Protein AF-A0A0W0FEE1-F1 (afdb_monomer_lite)

Sequence (148 aa):
MVYVQGNPARLVIHHPECVQALGFLAVGYLPPPPSGAKFDLNVCKQRTKKVLGHEAFGYHEFFSASDADEVTVVNLKTMLNVKFPADYEIWRTDVIPIGSYRASLTSGPACPPAEWKSPQERAQITAALTKGRPRSTKLLFKVQTSRI

Foldseek 3Di:
DDDPPDDVVVCCVPPVVVDPDDDDDPDDDDPDDPVPDAQDQVVQQVVCCVVVVGGFDLQLVLLQDPCSLVLCLVLVVQVQCQVQPLDVVVCRQQPTRHPSVSCSSPVPHPGDHHPVDDPVVVVVVNVVCVVDRPVVSNVVSNRRHDDD

Organism: Moniliophthora roreri (NCBI:txid221103)

pLDDT: mean 79.45, std 14.09, range [29.23, 92.31]

Structure (mmCIF, N/CA/C/O backbone):
data_AF-A0A0W0FEE1-F1
#
_entry.id   AF-A0A0W0FEE1-F1
#
loop_
_atom_site.group_PDB
_atom_site.id
_atom_site.type_symbol
_atom_site.label_atom_id
_atom_site.label_alt_id
_atom_site.label_comp_id
_atom_site.label_asym_id
_atom_site.label_entity_id
_atom_site.label_seq_id
_atom_site.pdbx_PDB_ins_code
_atom_site.Cartn_x
_atom_site.Cartn_y
_atom_site.Cartn_z
_atom_site.occupancy
_atom_site.B_iso_or_equiv
_atom_site.auth_seq_id
_atom_site.auth_comp_id
_atom_site.auth_asym_id
_atom_site.auth_atom_id
_atom_site.pdbx_PDB_model_num
ATOM 1 N N . MET A 1 1 ? -0.006 18.877 -32.440 1.00 33.53 1 MET A N 1
ATOM 2 C CA . MET A 1 1 ? -0.032 18.131 -31.164 1.00 33.53 1 MET A CA 1
ATOM 3 C C . MET A 1 1 ? 0.991 17.010 -31.297 1.00 33.53 1 MET A C 1
ATOM 5 O O . MET A 1 1 ? 0.726 16.045 -31.997 1.00 33.53 1 MET A O 1
ATOM 9 N N . VAL A 1 2 ? 2.214 17.212 -30.797 1.00 29.23 2 VAL A N 1
ATOM 10 C CA . VAL A 1 2 ? 3.313 16.248 -30.974 1.00 29.23 2 VAL A CA 1
ATOM 11 C C . VAL A 1 2 ? 3.209 15.213 -29.862 1.00 29.23 2 VAL A C 1
ATOM 13 O O . VAL A 1 2 ? 3.370 15.538 -28.689 1.00 29.23 2 VAL A O 1
ATOM 16 N N . TYR A 1 3 ? 2.881 13.981 -30.234 1.00 36.12 3 TYR A N 1
ATOM 17 C CA . TYR A 1 3 ? 2.914 12.838 -29.332 1.00 36.12 3 TYR A CA 1
ATOM 18 C C . TYR A 1 3 ? 4.385 12.460 -29.136 1.00 36.12 3 TYR A C 1
ATOM 20 O O . TYR A 1 3 ? 5.014 11.924 -30.047 1.00 36.12 3 TYR A O 1
ATOM 28 N N . VAL A 1 4 ? 4.969 12.774 -27.979 1.00 40.78 4 VAL A N 1
ATOM 29 C CA . VAL A 1 4 ? 6.315 12.290 -27.653 1.00 40.78 4 VAL A CA 1
ATOM 30 C C . VAL A 1 4 ? 6.180 10.863 -27.140 1.00 40.78 4 VAL A C 1
ATOM 32 O O . VAL A 1 4 ? 5.949 10.611 -25.961 1.00 40.78 4 VAL A O 1
ATOM 35 N N . GLN A 1 5 ? 6.305 9.914 -28.061 1.00 42.72 5 GLN A N 1
ATOM 36 C CA . GLN A 1 5 ? 6.514 8.509 -27.751 1.00 42.72 5 GLN A CA 1
ATOM 37 C C . GLN A 1 5 ? 8.003 8.325 -27.425 1.00 42.72 5 GLN A C 1
ATOM 39 O O . GLN A 1 5 ? 8.816 8.013 -28.289 1.00 42.72 5 GLN A O 1
ATOM 44 N N . GLY A 1 6 ? 8.385 8.605 -26.178 1.00 51.12 6 GLY A N 1
ATOM 45 C CA . GLY A 1 6 ? 9.773 8.537 -25.727 1.00 51.12 6 GLY A CA 1
ATOM 46 C C . GLY A 1 6 ? 9.868 8.185 -24.248 1.00 51.12 6 GLY A C 1
ATOM 47 O O . GLY A 1 6 ? 9.059 8.634 -23.442 1.00 51.12 6 GLY A O 1
ATOM 48 N N . ASN A 1 7 ? 10.856 7.362 -23.890 1.00 57.81 7 ASN A N 1
ATOM 49 C CA . ASN A 1 7 ? 11.155 7.048 -22.495 1.00 57.81 7 ASN A CA 1
ATOM 50 C C . ASN A 1 7 ? 11.538 8.357 -21.768 1.00 57.81 7 ASN A C 1
ATOM 52 O O . ASN A 1 7 ? 12.527 8.971 -22.174 1.00 57.81 7 ASN A O 1
ATOM 56 N N . PRO A 1 8 ? 10.825 8.785 -20.708 1.00 64.56 8 PRO A N 1
ATOM 57 C CA . PRO A 1 8 ? 11.141 10.016 -19.976 1.00 64.56 8 PRO A CA 1
ATOM 58 C C . PRO A 1 8 ? 12.569 10.028 -19.406 1.00 64.56 8 PRO A C 1
ATOM 60 O O . PRO A 1 8 ? 13.155 11.096 -19.251 1.00 64.56 8 PRO A O 1
ATOM 63 N N . ALA A 1 9 ? 13.188 8.859 -19.198 1.00 70.06 9 ALA A N 1
ATOM 64 C CA . ALA A 1 9 ? 14.603 8.766 -18.844 1.00 70.06 9 ALA A CA 1
ATOM 65 C C . ALA A 1 9 ? 15.534 9.328 -19.934 1.00 70.06 9 ALA A C 1
ATOM 67 O O . ALA A 1 9 ? 16.592 9.852 -19.621 1.00 70.06 9 ALA A O 1
ATOM 68 N N . ARG A 1 10 ? 15.159 9.270 -21.218 1.00 78.69 10 ARG A N 1
ATOM 69 C CA . ARG A 1 10 ? 15.938 9.903 -22.298 1.00 78.69 10 ARG A CA 1
ATOM 70 C C . ARG A 1 10 ? 15.724 11.413 -22.355 1.00 78.69 10 ARG A C 1
ATOM 72 O O . ARG A 1 10 ? 16.648 12.126 -22.727 1.00 78.69 10 ARG A O 1
ATOM 79 N N . LEU A 1 11 ? 14.547 11.898 -21.952 1.00 81.88 11 LEU A N 1
ATOM 80 C CA . LEU A 1 11 ? 14.261 13.333 -21.882 1.00 81.88 11 LEU A CA 1
ATOM 81 C C . LEU A 1 11 ? 15.181 14.021 -20.866 1.00 81.88 11 LEU A C 1
ATOM 83 O O . LEU A 1 11 ? 15.781 15.034 -21.195 1.00 81.88 11 LEU A O 1
ATOM 87 N N . VAL A 1 12 ? 15.366 13.428 -19.679 1.00 84.31 12 VAL A N 1
ATOM 88 C CA . VAL A 1 12 ? 16.261 13.999 -18.655 1.00 84.31 12 VAL A CA 1
ATOM 89 C C . VAL A 1 12 ? 17.736 13.958 -19.069 1.00 84.31 12 VAL A C 1
ATOM 91 O O . VAL A 1 12 ? 18.504 14.824 -18.670 1.00 84.31 12 VAL A O 1
ATOM 94 N N . ILE A 1 13 ? 18.135 12.961 -19.869 1.00 85.31 13 ILE A N 1
ATOM 95 C CA . ILE A 1 13 ? 19.518 12.818 -20.346 1.00 85.31 13 ILE A CA 1
ATOM 96 C C . ILE A 1 13 ? 19.833 13.850 -21.434 1.00 85.31 13 ILE A C 1
ATOM 98 O O . ILE A 1 13 ? 20.921 14.416 -21.436 1.00 85.31 13 ILE A O 1
ATOM 102 N N . HIS A 1 14 ? 18.912 14.073 -22.375 1.00 91.00 14 HIS A N 1
ATOM 103 C CA . HIS A 1 14 ? 19.168 14.922 -23.544 1.00 91.00 14 HIS A CA 1
ATOM 104 C C . HIS A 1 14 ? 18.733 16.381 -23.364 1.00 91.00 14 HIS A C 1
ATOM 106 O O . HIS A 1 14 ? 19.290 17.245 -24.032 1.00 91.00 14 HIS A O 1
ATOM 112 N N . HIS A 1 15 ? 17.770 16.646 -22.477 1.00 88.94 15 HIS A N 1
ATOM 113 C CA . HIS A 1 15 ? 17.193 17.973 -22.238 1.00 88.94 15 HIS A CA 1
ATOM 114 C C . HIS A 1 15 ? 16.955 18.223 -20.737 1.00 88.94 15 HIS A C 1
ATOM 116 O O . HIS A 1 15 ? 15.806 18.410 -20.314 1.00 88.94 15 HIS A O 1
ATOM 122 N N . PRO A 1 16 ? 18.003 18.178 -19.890 1.00 85.75 16 PRO A N 1
ATOM 123 C CA . PRO A 1 16 ? 17.860 18.368 -18.446 1.00 85.75 16 PRO A CA 1
ATOM 124 C C . PRO A 1 16 ? 17.256 19.733 -18.080 1.00 85.75 16 PRO A C 1
ATOM 126 O O . PRO A 1 16 ? 16.529 19.833 -17.096 1.00 85.75 16 PRO A O 1
ATOM 129 N N . GLU A 1 17 ? 17.482 20.766 -18.895 1.00 90.81 17 GLU A N 1
ATOM 130 C CA . GLU A 1 17 ? 16.914 22.108 -18.729 1.00 90.81 17 GLU A CA 1
ATOM 131 C C . GLU A 1 17 ? 15.380 22.140 -18.806 1.00 90.81 17 GLU A C 1
ATOM 133 O O . GLU A 1 17 ? 14.751 23.060 -18.288 1.00 90.81 17 GLU A O 1
ATOM 138 N N . CYS A 1 18 ? 14.766 21.125 -19.422 1.00 88.00 18 CYS A N 1
ATOM 139 C CA . CYS A 1 18 ? 13.317 21.012 -19.561 1.00 88.00 18 CYS A CA 1
ATOM 140 C C . CYS A 1 18 ? 12.654 20.215 -18.421 1.00 88.00 18 CYS A C 1
ATOM 142 O O . CYS A 1 18 ? 11.433 20.042 -18.432 1.00 88.00 18 CYS A O 1
ATOM 144 N N . VAL A 1 19 ? 13.422 19.693 -17.455 1.00 86.19 19 VAL A N 1
ATOM 145 C CA . VAL A 1 19 ? 12.912 18.791 -16.411 1.00 86.19 19 VAL A CA 1
ATOM 146 C C . VAL A 1 19 ? 13.039 19.429 -15.028 1.00 86.19 19 VAL A C 1
ATOM 148 O O . VAL A 1 19 ? 14.125 19.544 -14.476 1.00 86.19 19 VAL A O 1
ATOM 151 N N . GLN A 1 20 ? 11.902 19.786 -14.424 1.00 89.81 20 GLN A N 1
ATOM 152 C CA . GLN A 1 20 ? 11.866 20.341 -13.064 1.00 89.81 20 GLN A CA 1
ATOM 153 C C . GLN A 1 20 ? 12.045 19.270 -11.972 1.00 89.81 20 GLN A C 1
ATOM 155 O O . GLN A 1 20 ? 12.604 19.550 -10.915 1.00 89.81 20 GLN A O 1
ATOM 160 N N . ALA A 1 21 ? 11.543 18.054 -12.201 1.00 84.44 21 ALA A N 1
ATOM 161 C CA . ALA A 1 21 ? 11.650 16.932 -11.272 1.00 84.44 21 ALA A CA 1
ATOM 162 C C . ALA A 1 21 ? 11.486 15.595 -12.009 1.00 84.44 21 ALA A C 1
ATOM 164 O O . ALA A 1 21 ? 10.812 15.522 -13.038 1.00 84.44 21 ALA A O 1
ATOM 165 N N . LEU A 1 22 ? 12.060 14.527 -11.449 1.00 82.69 22 LEU A N 1
ATOM 166 C CA . LEU A 1 22 ? 11.942 13.161 -11.956 1.00 82.69 22 LEU A CA 1
ATOM 167 C C . LEU A 1 22 ? 11.574 12.209 -10.814 1.00 82.69 22 LEU A C 1
ATOM 169 O O . LEU A 1 22 ? 12.171 12.256 -9.742 1.00 82.69 22 LEU A O 1
ATOM 173 N N . GLY A 1 23 ? 10.604 11.329 -11.058 1.00 82.38 23 GLY A N 1
ATOM 174 C CA . GLY A 1 23 ? 10.195 10.280 -10.128 1.00 82.38 23 GLY A CA 1
ATOM 175 C C . GLY A 1 23 ? 10.191 8.918 -10.812 1.00 82.38 23 GLY A C 1
ATOM 176 O O . GLY A 1 23 ? 9.819 8.807 -11.980 1.00 82.38 23 GLY A O 1
ATOM 177 N N . PHE A 1 24 ? 10.586 7.881 -10.076 1.00 79.69 24 PHE A N 1
ATOM 178 C CA . PHE A 1 24 ? 10.573 6.499 -10.548 1.00 79.69 24 PHE A CA 1
ATOM 179 C C . PHE A 1 24 ? 9.487 5.699 -9.836 1.00 79.69 24 PHE A C 1
ATOM 181 O O . PHE A 1 24 ? 9.212 5.902 -8.653 1.00 79.69 24 PHE A O 1
ATOM 188 N N . LEU A 1 25 ? 8.881 4.761 -10.560 1.00 78.88 25 LEU A N 1
ATOM 189 C CA . LEU A 1 25 ? 7.966 3.792 -9.977 1.00 78.88 25 LEU A CA 1
ATOM 190 C C . LEU A 1 25 ? 8.761 2.572 -9.514 1.00 78.88 25 LEU A C 1
ATOM 192 O O . LEU A 1 25 ? 9.490 1.971 -10.297 1.00 78.88 25 LEU A O 1
ATOM 196 N N . ALA A 1 26 ? 8.570 2.172 -8.260 1.00 78.62 26 ALA A N 1
ATOM 197 C CA . ALA A 1 26 ? 9.168 0.961 -7.693 1.00 78.62 26 ALA A CA 1
ATOM 198 C C . ALA A 1 26 ? 8.386 -0.325 -8.046 1.00 78.62 26 ALA A C 1
ATOM 200 O O . ALA A 1 26 ? 8.504 -1.338 -7.362 1.00 78.62 26 ALA A O 1
ATOM 201 N N . VAL A 1 27 ? 7.546 -0.288 -9.086 1.00 78.19 27 VAL A N 1
ATOM 202 C CA . VAL A 1 27 ? 6.751 -1.432 -9.553 1.00 78.19 27 VAL A CA 1
ATOM 203 C C . VAL A 1 27 ? 7.128 -1.782 -10.987 1.00 78.19 27 VAL A C 1
ATOM 205 O O . VAL A 1 27 ? 7.339 -0.899 -11.817 1.00 78.19 27 VAL A O 1
ATOM 208 N N . GLY A 1 28 ? 7.208 -3.081 -11.277 1.00 76.38 28 GLY A N 1
ATOM 209 C CA . GLY A 1 28 ? 7.465 -3.569 -12.629 1.00 76.38 28 GLY A CA 1
ATOM 210 C C . GLY A 1 28 ? 6.304 -3.260 -13.574 1.00 76.38 28 GLY A C 1
ATOM 211 O O . GLY A 1 28 ? 5.138 -3.281 -13.176 1.00 76.38 28 GLY A O 1
ATOM 212 N N . TYR A 1 29 ? 6.621 -2.999 -14.842 1.00 79.25 29 TYR A N 1
ATOM 213 C CA . TYR A 1 29 ? 5.609 -2.884 -15.885 1.00 79.25 29 TYR A CA 1
ATOM 214 C C . TYR A 1 29 ? 5.003 -4.261 -16.184 1.00 79.25 29 TYR A C 1
ATOM 216 O O . TYR A 1 29 ? 5.728 -5.205 -16.498 1.00 79.25 29 TYR A O 1
ATOM 224 N N . LEU A 1 30 ? 3.673 -4.359 -16.126 1.00 73.81 30 LEU A N 1
ATOM 225 C CA . LEU A 1 30 ? 2.929 -5.454 -16.74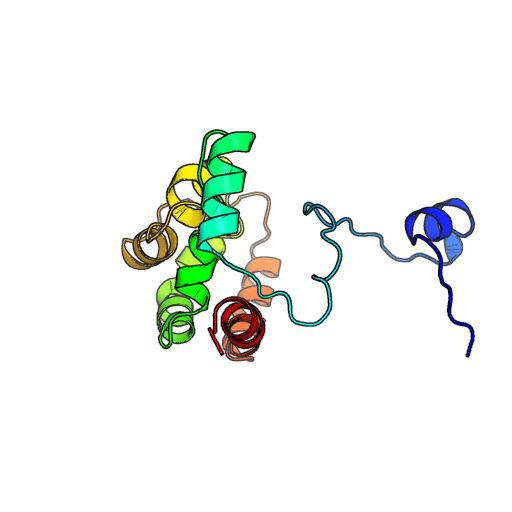1 1.00 73.81 30 LEU A CA 1
ATOM 226 C C . LEU A 1 30 ? 2.146 -4.895 -17.934 1.00 73.81 30 LEU A C 1
ATOM 228 O O . LEU A 1 30 ? 1.403 -3.925 -17.752 1.00 73.81 30 LEU A O 1
ATOM 232 N N . PRO A 1 31 ? 2.277 -5.485 -19.136 1.00 77.06 31 PRO A N 1
ATOM 233 C CA . PRO A 1 31 ? 1.458 -5.082 -20.267 1.00 77.06 31 PRO A CA 1
ATOM 234 C C . PRO A 1 31 ? -0.027 -5.321 -19.963 1.00 77.06 31 PRO A C 1
ATOM 236 O O . PRO A 1 31 ? -0.356 -6.244 -19.206 1.00 77.06 31 PRO A O 1
ATOM 239 N N . PRO A 1 32 ? -0.934 -4.510 -20.542 1.00 73.62 32 PRO A N 1
ATOM 240 C CA . PRO A 1 32 ? -2.358 -4.763 -20.412 1.00 73.62 32 PRO A CA 1
ATOM 241 C C . PRO A 1 32 ? -2.673 -6.179 -20.914 1.00 73.62 32 PRO A C 1
ATOM 243 O O . PRO A 1 32 ? -2.065 -6.634 -21.891 1.00 73.62 32 PRO A O 1
ATOM 246 N N . PRO A 1 33 ? -3.590 -6.898 -20.248 1.00 72.25 33 PRO A N 1
ATOM 247 C CA . PRO A 1 33 ? -3.959 -8.233 -20.682 1.00 72.25 33 PRO A CA 1
ATOM 248 C C . PRO A 1 33 ? -4.541 -8.180 -22.108 1.00 72.25 33 PRO A C 1
ATOM 250 O O . PRO A 1 33 ? -5.136 -7.165 -22.486 1.00 72.25 33 PRO A O 1
ATOM 253 N N . PRO A 1 34 ? -4.386 -9.252 -22.911 1.00 80.94 34 PRO A N 1
ATOM 254 C CA . PRO A 1 34 ? -5.048 -9.361 -24.208 1.00 80.94 34 PRO A CA 1
ATOM 255 C C . PRO A 1 34 ? -6.546 -9.066 -24.095 1.00 80.94 34 PRO A C 1
ATOM 257 O O . PRO A 1 34 ? -7.151 -9.315 -23.051 1.00 80.94 34 PRO A O 1
ATOM 260 N N . SER A 1 35 ? -7.162 -8.567 -25.170 1.00 81.38 35 SER A N 1
ATOM 261 C CA . SER A 1 35 ? -8.603 -8.289 -25.170 1.00 81.38 35 SER A CA 1
ATOM 262 C C . SER A 1 35 ? -9.397 -9.520 -24.709 1.00 81.38 35 SER A C 1
ATOM 264 O O . SER A 1 35 ? -9.181 -10.625 -25.205 1.00 81.38 35 SER A O 1
ATOM 266 N N . GLY A 1 36 ? -10.276 -9.336 -23.721 1.00 76.19 36 GLY A N 1
ATOM 267 C CA . GLY A 1 36 ? -11.074 -10.409 -23.113 1.00 76.19 36 GLY A CA 1
ATOM 268 C C . GLY A 1 36 ? -10.389 -11.202 -21.990 1.00 76.19 36 GLY A C 1
ATOM 269 O O . GLY A 1 36 ? -11.074 -11.940 -21.281 1.00 76.19 36 GLY A O 1
ATOM 270 N N . ALA A 1 37 ? -9.081 -11.041 -21.764 1.00 76.81 37 ALA A N 1
ATOM 271 C CA . ALA A 1 37 ? -8.406 -11.656 -20.624 1.00 76.81 37 ALA A CA 1
ATOM 272 C C . ALA A 1 37 ? -8.670 -10.858 -19.335 1.00 76.81 37 ALA A C 1
ATOM 274 O O . ALA A 1 37 ? -8.506 -9.638 -19.281 1.00 76.81 37 ALA A O 1
ATOM 275 N N . LYS A 1 38 ? -9.087 -11.568 -18.283 1.00 74.62 38 LYS A N 1
ATOM 276 C CA . LYS A 1 38 ? -9.425 -10.991 -16.976 1.00 74.62 38 LYS A CA 1
ATOM 277 C C . LYS A 1 38 ? -8.246 -11.107 -16.020 1.00 74.62 38 LYS A C 1
ATOM 279 O O . LYS A 1 38 ? -7.477 -12.067 -16.077 1.00 74.62 38 LYS A O 1
ATOM 284 N N . PHE A 1 39 ? -8.120 -10.132 -15.127 1.00 77.31 39 PHE A N 1
ATOM 285 C CA . PHE A 1 39 ? -7.206 -10.244 -14.001 1.00 77.31 39 PHE A CA 1
ATOM 286 C C . PHE A 1 39 ? -7.774 -11.272 -13.015 1.00 77.31 39 PHE A C 1
ATOM 288 O O . PHE A 1 39 ? -8.867 -11.096 -12.485 1.00 77.31 39 PHE A O 1
ATOM 295 N N . ASP A 1 40 ? -7.048 -12.367 -12.795 1.00 81.94 40 ASP A N 1
ATOM 296 C CA . ASP A 1 40 ? -7.424 -13.387 -11.818 1.00 81.94 40 ASP A CA 1
ATOM 297 C C . ASP A 1 40 ? -6.466 -13.317 -10.628 1.00 81.94 40 ASP A C 1
ATOM 299 O O . ASP A 1 40 ? -5.303 -13.731 -10.703 1.00 81.94 40 ASP A O 1
ATOM 303 N N . LEU A 1 41 ? -6.977 -12.788 -9.516 1.00 81.50 41 LEU A N 1
ATOM 304 C CA . LEU A 1 41 ? -6.213 -12.626 -8.286 1.00 81.50 41 LEU A CA 1
ATOM 305 C C . LEU A 1 41 ? -5.667 -13.968 -7.769 1.00 81.50 41 LEU A C 1
ATOM 307 O O . LEU A 1 41 ? -4.526 -14.021 -7.316 1.00 81.50 41 LEU A O 1
ATOM 311 N N . ASN A 1 42 ? -6.417 -15.068 -7.887 1.00 85.25 42 ASN A N 1
ATOM 312 C CA . ASN A 1 42 ? -5.955 -16.383 -7.434 1.00 85.25 42 ASN A CA 1
ATOM 313 C C . ASN A 1 42 ? -4.794 -16.891 -8.290 1.00 85.25 42 ASN A C 1
ATOM 315 O O . ASN A 1 42 ? -3.809 -17.400 -7.750 1.00 85.25 42 ASN A O 1
ATOM 319 N N . VAL A 1 43 ? -4.868 -16.704 -9.610 1.00 87.19 43 VAL A N 1
ATOM 320 C CA . VAL A 1 43 ? -3.766 -17.051 -10.519 1.00 87.19 43 VAL A CA 1
ATOM 321 C C . VAL A 1 43 ? -2.525 -16.216 -10.200 1.00 87.19 43 VAL A C 1
ATOM 323 O O . VAL A 1 43 ? -1.423 -16.765 -10.123 1.00 87.19 43 VAL A O 1
ATOM 326 N N . CYS A 1 44 ? -2.681 -14.911 -9.964 1.00 85.25 44 CYS A N 1
ATOM 327 C CA . CYS A 1 44 ? -1.578 -14.037 -9.560 1.00 85.25 44 CYS A CA 1
ATOM 328 C C . CYS A 1 44 ? -0.918 -14.518 -8.264 1.00 85.25 44 CYS A C 1
ATOM 330 O O . CYS A 1 44 ? 0.303 -14.668 -8.233 1.00 85.25 44 CYS A O 1
ATOM 332 N N . LYS A 1 45 ? -1.708 -14.846 -7.236 1.00 85.75 45 LYS A N 1
ATOM 333 C CA . LYS A 1 45 ? -1.209 -15.354 -5.949 1.00 85.75 45 LYS A CA 1
ATOM 334 C C . LYS A 1 45 ? -0.434 -16.662 -6.082 1.00 85.75 45 LYS A C 1
ATOM 336 O O . LYS A 1 45 ? 0.638 -16.807 -5.496 1.00 85.75 45 LYS A O 1
ATOM 341 N N . GLN A 1 46 ? -0.955 -17.616 -6.856 1.00 89.69 46 GLN A N 1
ATOM 342 C CA . GLN A 1 46 ? -0.276 -18.894 -7.090 1.00 89.69 46 GLN A CA 1
ATOM 343 C C . GLN A 1 46 ? 1.054 -18.688 -7.821 1.00 89.69 46 GLN A C 1
ATOM 345 O O . GLN A 1 46 ? 2.074 -19.262 -7.436 1.00 89.69 46 GLN A O 1
ATOM 350 N N . ARG A 1 47 ? 1.062 -17.829 -8.850 1.00 88.50 47 ARG A N 1
ATOM 351 C CA . ARG A 1 47 ? 2.279 -17.490 -9.599 1.00 88.50 47 ARG A CA 1
ATO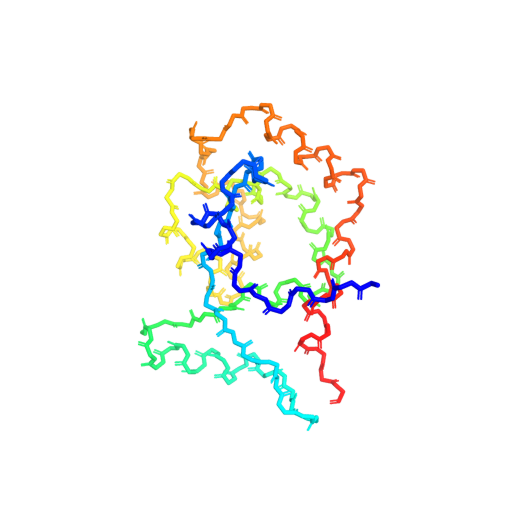M 352 C C . ARG A 1 47 ? 3.319 -16.829 -8.707 1.00 88.50 47 ARG A C 1
ATOM 354 O O . ARG A 1 47 ? 4.473 -17.246 -8.722 1.00 88.50 47 ARG A O 1
ATOM 361 N N . THR A 1 48 ? 2.929 -15.843 -7.905 1.00 88.38 48 THR A N 1
ATOM 362 C CA . THR A 1 48 ? 3.871 -15.149 -7.022 1.00 88.38 48 THR A CA 1
ATOM 363 C C . THR A 1 48 ? 4.379 -16.072 -5.926 1.00 88.38 48 THR A C 1
ATOM 365 O O . THR A 1 48 ? 5.569 -16.056 -5.655 1.00 88.38 48 THR A O 1
ATOM 368 N N . LYS A 1 49 ? 3.543 -16.963 -5.376 1.00 89.31 49 LYS A N 1
ATOM 369 C CA . LYS A 1 49 ? 3.995 -17.969 -4.405 1.00 89.31 49 LYS A CA 1
ATOM 370 C C . LYS A 1 49 ? 5.050 -18.899 -4.996 1.00 89.31 49 LYS A C 1
ATOM 372 O O . LYS A 1 49 ? 6.039 -19.188 -4.333 1.00 89.31 49 LYS A O 1
ATOM 377 N N . LYS A 1 50 ? 4.875 -19.320 -6.252 1.00 91.94 50 LYS A N 1
ATOM 378 C CA . LYS A 1 50 ? 5.848 -20.157 -6.965 1.00 91.94 50 LYS A CA 1
ATOM 379 C C . LYS A 1 50 ? 7.170 -19.429 -7.245 1.00 91.94 50 LYS A C 1
ATOM 381 O O . LYS A 1 50 ? 8.217 -20.056 -7.167 1.00 91.94 50 LYS A O 1
ATOM 386 N N . VAL A 1 51 ? 7.121 -18.144 -7.602 1.00 89.81 51 VAL A N 1
ATOM 387 C CA . VAL A 1 51 ? 8.306 -17.376 -8.042 1.00 89.81 51 VAL A CA 1
ATOM 388 C C . VAL A 1 51 ? 9.034 -16.689 -6.882 1.00 89.81 51 VAL A C 1
ATOM 390 O O . VAL A 1 51 ? 10.256 -16.632 -6.880 1.00 89.81 51 VAL A O 1
ATOM 393 N N . LEU A 1 52 ? 8.296 -16.170 -5.901 1.00 85.75 52 LEU A N 1
ATOM 394 C CA . LEU A 1 52 ? 8.805 -15.349 -4.793 1.00 85.75 52 LEU A CA 1
ATOM 395 C C . LEU A 1 52 ? 8.830 -16.099 -3.450 1.00 85.75 52 LEU A C 1
ATOM 397 O O . LEU A 1 52 ? 9.306 -15.561 -2.455 1.00 85.75 52 LEU A O 1
ATOM 401 N N . GLY A 1 53 ? 8.268 -17.311 -3.385 1.00 86.38 53 GLY A N 1
ATOM 402 C CA . GLY A 1 53 ? 8.138 -18.088 -2.146 1.00 86.38 53 GLY A CA 1
ATOM 403 C C . GLY A 1 53 ? 6.995 -17.639 -1.227 1.00 86.38 53 GLY A C 1
ATOM 404 O O . GLY A 1 53 ? 6.743 -18.275 -0.207 1.00 86.38 53 GLY A O 1
ATOM 405 N N . HIS A 1 54 ? 6.262 -16.581 -1.584 1.00 83.00 54 HIS A N 1
ATOM 406 C CA . HIS A 1 54 ? 5.088 -16.109 -0.852 1.00 83.00 54 HIS A CA 1
ATOM 407 C C . HIS A 1 54 ? 4.019 -15.545 -1.793 1.00 83.00 54 HIS A C 1
ATOM 409 O O . HIS A 1 54 ? 4.286 -15.133 -2.925 1.00 83.00 54 HIS A O 1
ATOM 415 N N . GLU A 1 55 ? 2.773 -15.537 -1.330 1.00 85.12 55 GLU A N 1
ATOM 416 C CA . GLU A 1 55 ? 1.686 -14.892 -2.064 1.00 85.12 55 GLU A CA 1
ATOM 417 C C . GLU A 1 55 ? 1.947 -13.383 -2.158 1.00 85.12 55 GLU A C 1
ATOM 419 O O . GLU A 1 55 ? 2.560 -12.804 -1.267 1.00 85.12 55 GLU A O 1
ATOM 424 N N . ALA A 1 56 ? 1.512 -12.755 -3.247 1.00 84.88 56 ALA A N 1
ATOM 425 C CA . ALA A 1 56 ? 1.501 -11.310 -3.430 1.00 84.88 56 ALA A CA 1
ATOM 426 C C . ALA A 1 56 ? 0.057 -10.850 -3.681 1.00 84.88 56 ALA A C 1
ATOM 428 O O . ALA A 1 56 ? -0.796 -11.663 -4.032 1.00 84.88 56 ALA A O 1
ATOM 429 N N . PHE A 1 57 ? -0.208 -9.549 -3.550 1.00 86.38 57 PHE A N 1
ATOM 430 C CA . PHE A 1 57 ? -1.506 -8.932 -3.868 1.00 86.38 57 PHE A CA 1
ATOM 431 C C . PHE A 1 57 ? -2.684 -9.265 -2.931 1.00 86.38 57 PHE A C 1
ATOM 433 O O . PHE A 1 57 ? -3.812 -8.931 -3.273 1.00 86.38 57 PHE A O 1
ATOM 440 N N . GLY A 1 58 ? -2.481 -9.834 -1.736 1.00 87.19 58 GLY A N 1
ATOM 441 C CA . GLY A 1 58 ? -3.586 -10.105 -0.796 1.00 87.19 58 GLY A CA 1
ATOM 442 C C . GLY A 1 58 ? -4.399 -8.858 -0.419 1.00 87.19 58 GLY A C 1
ATOM 443 O O . GLY A 1 58 ? -5.623 -8.924 -0.331 1.00 87.19 58 GLY A O 1
ATOM 444 N N . TYR A 1 59 ? -3.760 -7.687 -0.332 1.00 88.69 59 TYR A N 1
ATOM 445 C CA . TYR A 1 59 ? -4.442 -6.401 -0.130 1.00 88.69 59 TYR A CA 1
ATOM 446 C C . TYR A 1 59 ? -5.472 -6.039 -1.223 1.00 88.69 59 TYR A C 1
ATOM 448 O O . TYR A 1 59 ? -6.358 -5.226 -0.959 1.00 88.69 59 TYR A O 1
ATOM 456 N N . HIS A 1 60 ? -5.400 -6.621 -2.433 1.00 88.50 60 HIS A N 1
ATOM 457 C CA . HIS A 1 60 ? -6.391 -6.381 -3.501 1.00 88.50 60 HIS A CA 1
ATOM 458 C C . HIS A 1 60 ? -7.793 -6.803 -3.067 1.00 88.50 60 HIS A C 1
ATOM 460 O O . HIS A 1 60 ? -8.765 -6.135 -3.416 1.00 88.50 60 HIS A O 1
ATOM 466 N N . GLU A 1 61 ? -7.902 -7.874 -2.278 1.00 85.94 61 GLU A N 1
ATOM 467 C CA . GLU A 1 61 ? -9.177 -8.347 -1.739 1.00 85.94 61 GLU A CA 1
ATOM 468 C C . GLU A 1 61 ? -9.806 -7.300 -0.816 1.00 85.94 61 GLU A C 1
ATOM 470 O O . GLU A 1 61 ? -10.973 -6.948 -0.985 1.00 85.94 61 GLU A O 1
ATOM 475 N N . PHE A 1 62 ? -9.012 -6.719 0.093 1.00 89.25 62 PHE A N 1
ATOM 476 C CA . PHE A 1 62 ? -9.486 -5.660 0.982 1.00 89.25 62 PHE A CA 1
ATOM 477 C C . PHE A 1 62 ? -10.013 -4.460 0.198 1.00 89.25 62 PHE A C 1
ATOM 479 O O . PHE A 1 62 ? -11.140 -4.043 0.431 1.00 89.25 62 PHE A O 1
ATOM 486 N N . PHE A 1 63 ? -9.242 -3.921 -0.752 1.00 87.69 63 PHE A N 1
ATOM 487 C CA . PHE A 1 63 ? -9.679 -2.736 -1.503 1.00 87.69 63 PHE A CA 1
ATOM 488 C C . PHE A 1 63 ? -10.849 -3.004 -2.459 1.00 87.69 63 PHE A C 1
ATOM 490 O O . PHE A 1 63 ? -11.483 -2.059 -2.929 1.00 87.69 63 PHE A O 1
ATOM 497 N N . SER A 1 64 ? -11.148 -4.274 -2.731 1.00 85.94 64 SER A N 1
ATOM 498 C CA . SER A 1 64 ? -12.316 -4.688 -3.509 1.00 85.94 64 SER A CA 1
ATOM 499 C C . SER A 1 64 ? -13.585 -4.821 -2.662 1.00 85.94 64 SER A C 1
ATOM 501 O O . SER A 1 64 ? -14.686 -4.852 -3.215 1.00 85.94 64 SER A O 1
ATOM 503 N N . ALA A 1 65 ? -13.454 -4.879 -1.333 1.00 87.06 65 ALA A N 1
ATOM 504 C CA . ALA A 1 65 ? -14.581 -4.984 -0.417 1.00 87.06 65 ALA A CA 1
ATOM 505 C C . ALA A 1 65 ? -15.440 -3.705 -0.412 1.00 87.06 65 ALA A C 1
ATOM 507 O O . ALA A 1 65 ? -14.955 -2.580 -0.582 1.00 87.06 65 ALA A O 1
ATOM 508 N N . SER A 1 66 ? -16.748 -3.862 -0.197 1.00 87.44 66 SER A N 1
ATOM 509 C CA . SER A 1 66 ? -17.715 -2.755 -0.235 1.00 87.44 66 SER A CA 1
ATOM 510 C C . SER A 1 66 ? -17.470 -1.699 0.846 1.00 87.44 66 SER A C 1
ATOM 512 O O . SER A 1 66 ? -17.623 -0.506 0.583 1.00 87.44 66 SER A O 1
ATOM 514 N N . ASP A 1 67 ? -17.028 -2.126 2.024 1.00 89.50 67 ASP A N 1
ATOM 515 C CA . ASP A 1 67 ? -16.771 -1.322 3.225 1.00 89.50 67 ASP A CA 1
ATOM 516 C C . ASP A 1 67 ? -15.318 -0.813 3.319 1.00 89.50 67 ASP A C 1
ATOM 518 O O . ASP A 1 67 ? -14.971 -0.105 4.262 1.00 89.50 67 ASP A O 1
ATOM 522 N N . ALA A 1 68 ? -14.456 -1.105 2.334 1.00 88.50 68 ALA A N 1
ATOM 523 C CA . ALA A 1 68 ? -13.028 -0.773 2.395 1.00 88.50 68 ALA A CA 1
ATOM 524 C C . ALA A 1 68 ? -12.744 0.719 2.660 1.00 88.50 68 ALA A C 1
ATOM 526 O O . ALA A 1 68 ? -11.825 1.047 3.409 1.00 88.50 68 ALA A O 1
ATOM 527 N N . ASP A 1 69 ? -13.546 1.625 2.085 1.00 85.56 69 ASP A N 1
ATOM 528 C CA . ASP A 1 69 ? -13.420 3.077 2.314 1.00 85.56 69 ASP A CA 1
ATOM 529 C C . ASP A 1 69 ? -13.693 3.432 3.773 1.00 85.56 69 ASP A C 1
ATOM 531 O O . ASP A 1 69 ? -12.964 4.226 4.357 1.00 85.56 69 ASP A O 1
ATOM 535 N N . GLU A 1 70 ? -14.747 2.861 4.352 1.00 87.69 70 GLU A N 1
ATOM 536 C CA . GLU A 1 70 ? -15.185 3.161 5.715 1.00 87.69 70 GLU A CA 1
ATOM 537 C C . GLU A 1 70 ? -14.134 2.666 6.704 1.00 87.69 70 GLU A C 1
ATOM 539 O O . GLU A 1 70 ? -13.654 3.437 7.535 1.00 87.69 70 GLU A O 1
ATOM 544 N N . VAL A 1 71 ? -13.675 1.423 6.523 1.00 90.06 71 VAL A N 1
ATOM 545 C CA . VAL A 1 71 ? -12.584 0.846 7.317 1.00 90.06 71 VAL A CA 1
ATOM 546 C C . VAL A 1 71 ? -11.302 1.672 7.172 1.00 90.06 71 VAL A C 1
ATOM 548 O O . VAL A 1 71 ? -10.623 1.922 8.168 1.00 90.06 71 VAL A O 1
ATOM 551 N N . THR A 1 72 ? -10.976 2.139 5.962 1.00 87.69 72 THR A N 1
ATOM 552 C CA . THR A 1 72 ? -9.779 2.959 5.709 1.00 87.69 72 THR A CA 1
ATOM 553 C C . THR A 1 72 ? -9.868 4.324 6.385 1.00 87.69 72 THR A C 1
ATOM 555 O O . THR A 1 72 ? -8.889 4.767 6.979 1.00 87.69 72 THR A O 1
ATOM 558 N N . VAL A 1 73 ? -11.020 4.996 6.314 1.00 86.19 73 VAL A N 1
ATOM 559 C CA . VAL A 1 73 ? -11.220 6.324 6.912 1.00 86.19 73 VAL A CA 1
ATOM 560 C C . VAL A 1 73 ? -11.177 6.243 8.437 1.00 86.19 73 VAL A C 1
ATOM 562 O O . VAL A 1 73 ? -10.491 7.048 9.063 1.00 86.19 73 VAL A O 1
ATOM 565 N N . VAL A 1 74 ? -11.838 5.245 9.034 1.00 90.12 74 VAL A N 1
ATOM 566 C CA . VAL A 1 74 ? -11.811 5.023 10.491 1.00 90.12 74 VAL A CA 1
ATOM 567 C C . VAL A 1 74 ? -10.388 4.735 10.981 1.00 90.12 74 VAL A C 1
ATOM 569 O O . VAL A 1 74 ? -9.982 5.234 12.028 1.00 90.12 74 VAL A O 1
ATOM 572 N N . ASN A 1 75 ? -9.595 3.999 10.197 1.00 90.62 75 ASN A N 1
ATOM 573 C CA . ASN A 1 75 ? -8.236 3.590 10.561 1.00 90.62 75 ASN A CA 1
ATOM 574 C C . ASN A 1 75 ? -7.145 4.388 9.825 1.00 90.62 75 ASN A C 1
ATOM 576 O O . ASN A 1 75 ? -6.024 3.903 9.655 1.00 90.62 75 ASN A O 1
ATOM 580 N N . LEU A 1 76 ? -7.437 5.623 9.396 1.00 87.75 76 LEU A N 1
ATOM 581 C CA . LEU A 1 76 ? -6.571 6.400 8.498 1.00 87.75 76 LEU A CA 1
ATOM 582 C C . LEU A 1 76 ? -5.155 6.602 9.056 1.00 87.75 76 LEU A C 1
ATOM 584 O O . LEU A 1 76 ? -4.170 6.520 8.321 1.00 87.75 76 LEU A O 1
ATOM 588 N N . LYS A 1 77 ? -5.034 6.819 10.371 1.00 87.94 77 LYS A N 1
ATOM 589 C CA . LYS A 1 77 ? -3.736 6.961 11.048 1.00 87.94 77 LYS A CA 1
ATOM 590 C C . LYS A 1 77 ? -2.888 5.692 10.918 1.00 87.94 77 LYS A C 1
ATOM 592 O O . LYS A 1 77 ? -1.712 5.799 10.570 1.00 87.94 77 LYS A O 1
ATOM 597 N N . THR A 1 78 ? -3.482 4.528 11.180 1.00 89.44 78 THR A N 1
ATOM 598 C CA . THR A 1 78 ? -2.833 3.214 11.058 1.00 89.44 78 THR A CA 1
ATOM 599 C C . THR A 1 78 ? -2.486 2.922 9.605 1.00 89.44 78 THR A C 1
ATOM 601 O O . THR A 1 78 ? -1.358 2.535 9.314 1.00 89.44 78 THR A O 1
ATOM 604 N N . MET A 1 79 ? -3.404 3.212 8.678 1.00 89.62 79 MET A N 1
ATOM 605 C CA . MET A 1 79 ? -3.166 3.063 7.244 1.00 89.62 79 MET A CA 1
ATOM 606 C C . MET A 1 79 ? -1.932 3.842 6.792 1.00 89.62 79 MET A C 1
ATOM 608 O O . MET A 1 79 ? -1.088 3.285 6.097 1.00 89.62 79 MET A O 1
ATOM 612 N N . LEU A 1 80 ? -1.779 5.099 7.224 1.00 88.88 80 LEU A N 1
ATOM 613 C CA . LEU A 1 80 ? -0.606 5.906 6.878 1.00 88.88 80 LEU A CA 1
ATOM 614 C C . LEU A 1 80 ? 0.697 5.331 7.441 1.00 88.88 80 LEU A C 1
ATOM 616 O O . LEU A 1 80 ? 1.706 5.384 6.745 1.00 88.88 80 LEU A O 1
ATOM 620 N N . ASN A 1 81 ? 0.684 4.763 8.650 1.00 88.56 81 ASN A N 1
ATOM 621 C CA . ASN A 1 81 ? 1.868 4.105 9.211 1.00 88.56 81 ASN A CA 1
ATOM 622 C C . ASN A 1 81 ? 2.231 2.836 8.425 1.00 88.56 81 ASN A C 1
ATOM 624 O O . ASN A 1 81 ? 3.397 2.614 8.134 1.00 88.56 81 ASN A O 1
ATOM 628 N N . VAL A 1 82 ? 1.242 2.028 8.036 1.00 89.25 82 VAL A N 1
ATOM 629 C CA . VAL A 1 82 ? 1.473 0.809 7.245 1.00 89.25 82 VAL A CA 1
ATOM 630 C C . VAL A 1 82 ? 1.889 1.145 5.811 1.00 89.25 82 VAL A C 1
ATOM 632 O O . VAL A 1 82 ? 2.703 0.444 5.222 1.00 89.25 82 VAL A O 1
ATOM 635 N N . LYS A 1 83 ? 1.348 2.218 5.222 1.00 86.81 83 LYS A N 1
ATOM 636 C CA . LYS A 1 83 ? 1.661 2.642 3.849 1.00 86.81 83 LYS A CA 1
ATOM 637 C C . LYS A 1 83 ? 3.035 3.291 3.733 1.00 86.81 83 LYS A C 1
ATOM 639 O O . LYS A 1 83 ? 3.680 3.148 2.697 1.00 86.81 83 LYS A O 1
ATOM 644 N N . PHE A 1 84 ? 3.446 4.004 4.775 1.00 87.94 84 PHE A N 1
ATOM 645 C CA . PHE A 1 84 ? 4.741 4.661 4.883 1.00 87.94 84 PHE A CA 1
ATOM 646 C C . PHE A 1 84 ? 5.454 4.164 6.145 1.00 87.94 84 PHE A C 1
ATOM 648 O O . PHE A 1 84 ? 5.584 4.928 7.107 1.00 87.94 84 PHE A O 1
ATOM 655 N N . PRO A 1 85 ? 5.854 2.882 6.180 1.00 88.44 85 PRO A N 1
ATOM 656 C CA . PRO A 1 85 ? 6.501 2.325 7.350 1.00 88.44 85 PRO A CA 1
ATOM 657 C C . PRO A 1 85 ? 7.966 2.761 7.423 1.00 88.44 85 PRO A C 1
ATOM 659 O O . PRO A 1 85 ? 8.554 3.220 6.437 1.00 88.44 85 PRO A O 1
ATOM 662 N N . ALA A 1 86 ? 8.557 2.621 8.609 1.00 87.94 86 ALA A N 1
ATOM 663 C CA . ALA A 1 86 ? 10.002 2.760 8.775 1.00 87.94 86 ALA A CA 1
ATOM 664 C C . ALA A 1 86 ? 10.751 1.618 8.060 1.00 87.94 86 ALA A C 1
ATOM 666 O O . ALA A 1 86 ? 11.784 1.861 7.444 1.00 87.94 86 ALA A O 1
ATOM 667 N N . ASP A 1 87 ? 10.177 0.410 8.089 1.00 88.06 87 ASP A N 1
ATOM 668 C CA . ASP A 1 87 ? 10.671 -0.785 7.405 1.00 88.06 87 ASP A CA 1
ATOM 669 C C . ASP A 1 87 ? 9.548 -1.422 6.569 1.00 88.06 87 ASP A C 1
ATOM 671 O O . ASP A 1 87 ? 8.453 -1.684 7.068 1.00 88.06 87 ASP A O 1
ATOM 675 N N . TYR A 1 88 ? 9.810 -1.664 5.285 1.00 87.38 88 TYR A N 1
ATOM 676 C CA . TYR A 1 88 ? 8.843 -2.260 4.362 1.00 87.38 88 TYR A CA 1
ATOM 677 C C . TYR A 1 88 ? 8.732 -3.784 4.493 1.00 87.38 88 TYR A C 1
ATOM 679 O O . TYR A 1 88 ? 7.785 -4.356 3.949 1.00 87.38 88 TYR A O 1
ATOM 687 N N . GLU A 1 89 ? 9.611 -4.447 5.249 1.00 87.88 89 GLU A N 1
ATOM 688 C CA . GLU A 1 89 ? 9.494 -5.885 5.522 1.00 87.88 89 GLU A CA 1
ATOM 689 C C . GLU A 1 89 ? 8.171 -6.240 6.219 1.00 87.88 89 GLU A C 1
ATOM 691 O O . GLU A 1 89 ? 7.615 -7.313 5.969 1.00 87.88 89 GLU A O 1
ATOM 696 N N . ILE A 1 90 ? 7.574 -5.303 6.975 1.00 87.88 90 ILE A N 1
ATOM 697 C CA . ILE A 1 90 ? 6.253 -5.494 7.599 1.00 87.88 90 ILE A CA 1
ATOM 698 C C . ILE A 1 90 ? 5.163 -5.816 6.567 1.00 87.88 90 ILE A C 1
ATOM 700 O O . ILE A 1 90 ? 4.159 -6.449 6.884 1.00 87.88 90 ILE A O 1
ATOM 704 N N . TRP A 1 91 ? 5.326 -5.408 5.301 1.00 89.06 91 TRP A N 1
ATOM 705 C CA . TRP A 1 91 ? 4.335 -5.709 4.270 1.00 89.06 91 TRP A CA 1
ATOM 706 C C . TRP A 1 91 ? 4.199 -7.208 4.035 1.00 89.06 91 TRP A C 1
ATOM 708 O O . TRP A 1 91 ? 3.103 -7.658 3.705 1.00 89.06 91 TRP A O 1
ATOM 718 N N . ARG A 1 92 ? 5.267 -7.989 4.237 1.00 87.44 92 ARG A N 1
ATOM 719 C CA . ARG A 1 92 ? 5.252 -9.447 4.052 1.00 87.44 92 ARG A CA 1
ATOM 720 C C . ARG A 1 92 ? 4.292 -10.145 5.011 1.00 87.44 92 ARG A C 1
ATOM 722 O O . ARG A 1 92 ? 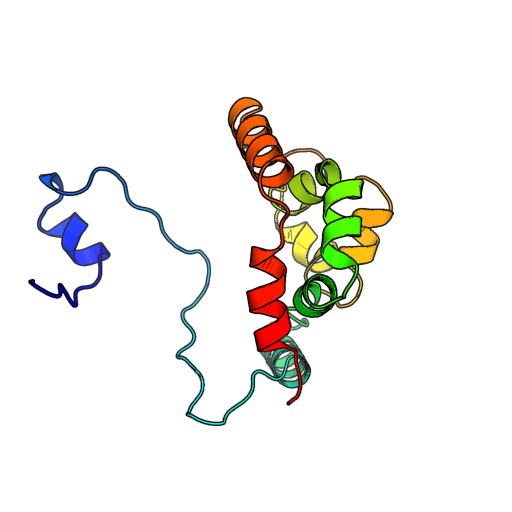3.760 -11.190 4.646 1.00 87.44 92 ARG A O 1
ATOM 729 N N . THR A 1 93 ? 4.048 -9.571 6.186 1.00 88.25 93 THR A N 1
ATOM 730 C CA . THR A 1 93 ? 3.146 -10.124 7.206 1.00 88.25 93 THR A CA 1
ATOM 731 C C . THR A 1 93 ? 1.792 -9.421 7.218 1.00 88.25 93 THR A C 1
ATOM 733 O O . THR A 1 93 ? 0.755 -10.082 7.285 1.00 88.25 93 THR A O 1
ATOM 736 N N . ASP A 1 94 ? 1.789 -8.095 7.068 1.00 89.31 94 ASP A N 1
ATOM 737 C CA . ASP A 1 94 ? 0.644 -7.260 7.443 1.00 89.31 94 ASP A CA 1
ATOM 738 C C . ASP A 1 94 ? -0.146 -6.727 6.249 1.00 89.31 94 ASP A C 1
ATOM 740 O O . ASP A 1 94 ? -1.271 -6.271 6.414 1.00 89.31 94 ASP A O 1
ATOM 744 N N . VAL A 1 95 ? 0.410 -6.768 5.037 1.00 89.88 95 VAL A N 1
ATOM 745 C CA . VAL A 1 95 ? -0.223 -6.170 3.844 1.00 89.88 95 VAL A CA 1
ATOM 746 C C . VAL A 1 95 ? -0.437 -7.201 2.749 1.00 89.88 95 VAL A C 1
ATOM 748 O O . VAL A 1 95 ? -1.493 -7.273 2.123 1.00 89.88 95 VAL A O 1
ATOM 751 N N . ILE A 1 96 ? 0.606 -7.966 2.472 1.00 89.00 96 ILE A N 1
ATOM 752 C CA . ILE A 1 96 ? 0.699 -8.841 1.320 1.00 89.00 96 ILE A CA 1
ATOM 753 C C . ILE A 1 96 ? -0.149 -10.113 1.470 1.00 89.00 96 ILE A C 1
ATOM 755 O O . ILE A 1 96 ? -0.765 -10.494 0.468 1.00 89.00 96 ILE A O 1
ATOM 759 N N . PRO A 1 97 ? -0.212 -10.779 2.639 1.00 88.62 97 PRO A N 1
ATOM 760 C CA . PRO A 1 97 ? -1.054 -11.958 2.792 1.00 88.62 97 PRO A CA 1
ATOM 761 C C . PRO A 1 97 ? -2.547 -11.605 2.766 1.00 88.62 97 PRO A C 1
ATOM 763 O O . PRO A 1 97 ? -2.955 -10.480 3.064 1.00 88.62 97 PRO A O 1
ATOM 766 N N . ILE A 1 98 ? -3.378 -12.582 2.396 1.00 86.88 98 ILE A N 1
ATOM 767 C CA . ILE A 1 98 ? -4.839 -12.424 2.414 1.00 86.88 98 ILE A CA 1
ATOM 768 C C . ILE A 1 98 ? -5.327 -12.126 3.827 1.00 86.88 98 ILE A C 1
ATOM 770 O O . ILE A 1 98 ? -4.876 -12.734 4.793 1.00 86.88 98 ILE A O 1
ATOM 774 N N . GLY A 1 99 ? -6.274 -11.195 3.935 1.00 88.56 99 GLY A N 1
ATOM 775 C CA . GLY A 1 99 ? -6.902 -10.820 5.202 1.00 88.56 99 GLY A CA 1
ATOM 776 C C . GLY A 1 99 ? -6.013 -9.987 6.132 1.00 88.56 99 GLY A C 1
ATOM 777 O O . GLY A 1 99 ? -6.549 -9.162 6.874 1.00 88.56 99 GLY A O 1
ATOM 778 N N . SER A 1 100 ? -4.683 -10.112 6.036 1.00 90.25 100 SER A N 1
ATOM 779 C CA . SER A 1 100 ? -3.726 -9.404 6.893 1.00 90.25 100 SER A CA 1
ATOM 780 C C . SER A 1 100 ? -3.911 -7.896 6.860 1.00 90.25 100 SER A C 1
ATOM 782 O O . SER A 1 100 ? -3.911 -7.271 7.913 1.00 90.25 100 SER A O 1
ATOM 784 N N . TYR A 1 101 ? -4.150 -7.309 5.684 1.00 91.00 101 TYR A N 1
ATOM 785 C CA . TYR A 1 101 ? -4.272 -5.855 5.585 1.00 91.00 101 TYR A CA 1
ATOM 786 C C . TYR A 1 101 ? -5.460 -5.308 6.376 1.00 91.00 101 TYR A C 1
ATOM 788 O O . TYR A 1 101 ? -5.317 -4.338 7.116 1.00 91.00 101 TYR A O 1
ATOM 796 N N . ARG A 1 102 ? -6.625 -5.966 6.297 1.00 92.31 102 ARG A N 1
ATOM 797 C CA . ARG A 1 102 ? -7.777 -5.591 7.126 1.00 92.31 102 ARG A CA 1
ATOM 798 C C . ARG A 1 102 ? -7.448 -5.767 8.605 1.00 92.31 102 ARG A C 1
ATOM 800 O O . ARG A 1 102 ? -7.699 -4.846 9.376 1.00 92.31 102 ARG A O 1
ATOM 807 N N . ALA A 1 103 ? -6.893 -6.923 8.975 1.00 91.94 103 ALA A N 1
ATOM 808 C CA . ALA A 1 103 ? -6.544 -7.228 10.357 1.00 91.94 103 ALA A CA 1
ATOM 809 C C . ALA A 1 103 ? -5.612 -6.153 10.935 1.00 91.94 103 ALA A C 1
ATOM 811 O O . ALA A 1 103 ? -5.978 -5.525 11.924 1.00 91.94 103 ALA A O 1
ATOM 812 N N . SER A 1 104 ? -4.510 -5.853 10.239 1.00 90.06 104 SER A N 1
ATOM 813 C CA . SER A 1 104 ? -3.511 -4.837 10.596 1.00 90.06 104 SER A CA 1
ATOM 814 C C . SER A 1 104 ? -4.114 -3.437 10.746 1.00 90.06 104 SER A C 1
ATOM 816 O O . SER A 1 104 ? -3.783 -2.711 11.682 1.00 90.06 104 SER A O 1
ATOM 818 N N . LEU A 1 105 ? -5.058 -3.050 9.877 1.00 90.62 105 LEU A N 1
ATOM 819 C CA . LEU A 1 105 ? -5.755 -1.769 10.021 1.00 90.62 105 LEU A CA 1
ATOM 820 C C . LEU A 1 105 ? -6.622 -1.715 11.286 1.00 90.62 105 LEU A C 1
ATOM 822 O O . LEU A 1 105 ? -6.650 -0.682 11.951 1.00 90.62 105 LEU A O 1
ATOM 826 N N . THR A 1 106 ? -7.328 -2.803 11.602 1.00 91.25 106 THR A N 1
ATOM 827 C CA . THR A 1 106 ? -8.341 -2.848 12.674 1.00 91.25 106 THR A CA 1
ATOM 828 C C . THR A 1 106 ? -7.790 -3.190 14.059 1.00 91.25 106 THR A C 1
ATOM 830 O O . THR A 1 106 ? -8.409 -2.830 15.055 1.00 91.25 106 THR A O 1
ATOM 833 N N . SER A 1 107 ? -6.636 -3.854 14.153 1.00 85.62 107 SER A N 1
ATOM 834 C CA . SER A 1 107 ? -6.050 -4.301 15.424 1.00 85.62 107 SER A CA 1
ATOM 835 C C . SER A 1 107 ? -5.299 -3.207 16.195 1.00 85.62 107 SER A C 1
ATOM 837 O O . SER A 1 107 ? -4.779 -3.471 17.275 1.00 85.62 107 SER A O 1
ATOM 839 N N . GLY A 1 108 ? -5.225 -1.980 15.670 1.00 67.69 108 GLY A N 1
ATOM 840 C CA . GLY A 1 108 ? -4.390 -0.919 16.243 1.00 67.69 108 GLY A CA 1
ATOM 841 C C . GLY A 1 108 ? -2.936 -0.988 15.751 1.00 67.69 108 GLY A C 1
ATOM 842 O O . GLY A 1 108 ? -2.582 -1.894 15.000 1.00 67.69 108 GLY A O 1
ATOM 843 N N . PRO A 1 109 ? -2.100 0.018 16.069 1.00 57.66 109 PRO A N 1
ATOM 844 C CA . PRO A 1 109 ? -0.941 0.367 15.253 1.00 57.66 109 PRO A CA 1
ATOM 845 C C . PRO A 1 109 ? 0.144 -0.714 15.288 1.00 57.66 109 PRO A C 1
ATOM 847 O O . PRO A 1 109 ? 0.907 -0.796 16.244 1.00 57.66 109 PRO A O 1
ATOM 850 N N . ALA A 1 110 ? 0.258 -1.480 14.202 1.00 61.22 110 ALA A N 1
ATOM 851 C CA . ALA A 1 110 ? 1.327 -2.461 14.019 1.00 61.22 110 ALA A CA 1
ATOM 852 C C . ALA A 1 110 ? 2.713 -1.819 13.799 1.00 61.22 110 ALA A C 1
ATOM 854 O O . ALA A 1 110 ? 3.732 -2.480 13.961 1.00 61.22 110 ALA A O 1
ATOM 855 N N . CYS A 1 111 ? 2.775 -0.526 13.451 1.00 70.31 111 CYS A N 1
ATOM 856 C CA . CYS A 1 111 ? 4.033 0.137 13.111 1.00 70.31 111 CYS A CA 1
ATOM 857 C C . CYS A 1 111 ? 4.091 1.586 13.631 1.00 70.31 111 CYS A C 1
ATOM 859 O O . CYS A 1 111 ? 3.104 2.328 13.482 1.00 70.31 111 CYS A O 1
ATOM 861 N N . PRO A 1 112 ? 5.227 2.027 14.211 1.00 78.69 112 PRO A N 1
ATOM 862 C CA . PRO A 1 112 ? 5.477 3.440 14.476 1.00 78.69 112 PRO A CA 1
ATOM 863 C C . PRO A 1 112 ? 5.488 4.245 13.164 1.00 78.69 112 PRO A C 1
ATOM 865 O O . PRO A 1 112 ? 5.712 3.686 12.086 1.00 78.69 112 PRO A O 1
ATOM 868 N N . PRO A 1 113 ? 5.208 5.558 13.218 1.00 81.44 113 PRO A N 1
ATOM 869 C CA . PRO A 1 113 ? 5.320 6.408 12.040 1.00 81.44 113 PRO A CA 1
ATOM 870 C C . PRO A 1 113 ? 6.768 6.467 11.543 1.00 81.44 113 PRO A C 1
ATOM 872 O O . PRO A 1 113 ? 7.692 6.567 12.344 1.00 81.44 113 PRO A O 1
ATOM 875 N N . ALA A 1 114 ? 6.953 6.443 10.224 1.00 85.81 114 ALA A N 1
ATOM 876 C CA . ALA A 1 114 ? 8.260 6.619 9.606 1.00 85.81 114 ALA A CA 1
ATOM 877 C C . ALA A 1 114 ? 8.896 7.973 9.950 1.00 85.81 114 ALA A C 1
ATOM 879 O O . ALA A 1 114 ? 8.288 9.018 9.719 1.00 85.81 114 ALA A O 1
ATOM 880 N N . GLU A 1 115 ? 10.151 7.952 10.401 1.00 87.69 115 GLU A N 1
ATOM 881 C CA . GLU A 1 115 ? 10.945 9.162 10.663 1.00 87.69 115 GLU A CA 1
ATOM 882 C C . GLU A 1 115 ? 11.295 9.922 9.379 1.00 87.69 115 GLU A C 1
ATOM 884 O O . GLU A 1 115 ? 11.366 11.148 9.376 1.00 87.69 115 GLU A O 1
ATOM 889 N N . TRP A 1 116 ? 11.450 9.204 8.261 1.00 87.38 116 TRP A N 1
ATOM 890 C CA .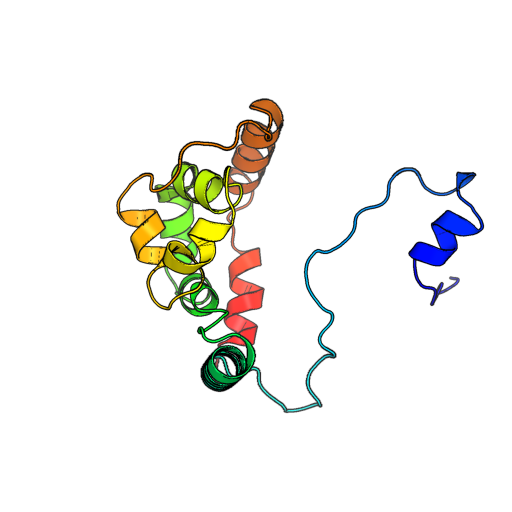 TRP A 1 116 ? 11.783 9.79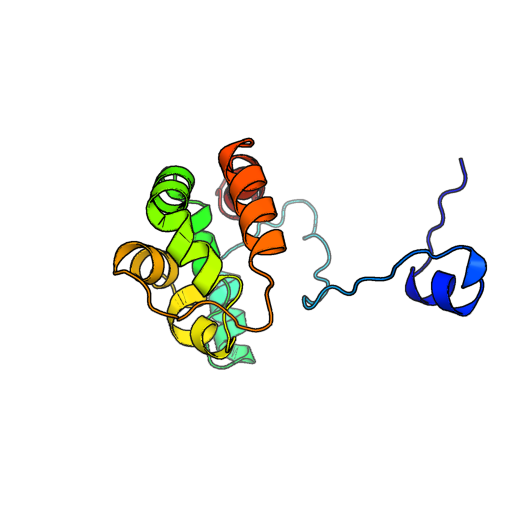0 6.961 1.00 87.38 116 TRP A CA 1
ATOM 891 C C . TRP A 1 116 ? 10.654 10.645 6.371 1.00 87.38 116 TRP A C 1
ATOM 893 O O . TRP A 1 116 ? 10.870 11.353 5.388 1.00 87.38 116 TRP A O 1
ATOM 903 N N . LYS A 1 117 ? 9.444 10.582 6.941 1.00 86.12 117 LYS A N 1
ATOM 904 C CA . LYS A 1 117 ? 8.275 11.297 6.438 1.00 86.12 117 LYS A CA 1
ATOM 905 C C . LYS A 1 117 ? 7.947 12.483 7.329 1.00 86.12 117 LYS A C 1
ATOM 907 O O . LYS A 1 117 ? 7.612 12.318 8.501 1.00 86.12 117 LYS A O 1
ATOM 912 N N . SER A 1 118 ? 7.978 13.686 6.760 1.00 89.94 118 SER A N 1
ATOM 913 C CA . SER A 1 118 ? 7.753 14.891 7.552 1.00 89.94 118 SER A CA 1
ATOM 914 C C . SER A 1 118 ? 6.312 14.962 8.092 1.00 89.94 118 SER A C 1
ATOM 916 O O . SER A 1 118 ? 5.357 14.513 7.436 1.00 89.94 118 SER A O 1
ATOM 918 N N . PRO A 1 119 ? 6.102 15.589 9.267 1.00 89.06 119 PRO A N 1
ATOM 919 C CA . PRO A 1 119 ? 4.760 15.834 9.794 1.00 89.06 119 PRO A CA 1
ATOM 920 C C . PRO A 1 119 ? 3.879 16.650 8.835 1.00 89.06 119 PRO A C 1
ATOM 922 O O . PRO A 1 119 ? 2.673 16.413 8.751 1.00 89.06 119 PRO A O 1
ATOM 925 N N . GLN A 1 120 ? 4.479 17.575 8.077 1.00 91.38 120 GLN A N 1
ATOM 926 C CA . GLN A 1 120 ? 3.780 18.414 7.104 1.00 91.38 120 GLN A CA 1
ATOM 927 C C . GLN A 1 120 ? 3.227 17.592 5.934 1.00 91.38 120 GLN A C 1
ATOM 929 O O . GLN A 1 120 ? 2.040 17.696 5.626 1.00 91.38 120 GLN A O 1
ATOM 934 N N . GLU A 1 121 ? 4.044 16.739 5.310 1.00 88.81 121 GLU A N 1
ATOM 935 C CA . GLU A 1 121 ? 3.586 15.859 4.224 1.00 88.81 121 GLU A CA 1
ATOM 936 C C . GLU A 1 121 ? 2.488 14.912 4.710 1.00 88.81 121 GLU A C 1
ATOM 938 O O . GLU A 1 121 ? 1.502 14.664 4.013 1.00 88.81 121 GLU A O 1
ATOM 943 N N . ARG A 1 122 ? 2.624 14.397 5.938 1.00 88.19 122 ARG A N 1
ATOM 944 C CA . ARG A 1 122 ? 1.595 13.555 6.549 1.00 88.19 122 ARG A CA 1
ATOM 945 C C . ARG A 1 122 ? 0.273 14.308 6.699 1.00 88.19 122 ARG A C 1
ATOM 947 O O . ARG A 1 122 ? -0.777 13.750 6.373 1.00 88.19 122 ARG A O 1
ATOM 954 N N . ALA A 1 123 ? 0.310 15.556 7.161 1.00 89.56 123 ALA A N 1
ATOM 955 C CA . ALA A 1 123 ? -0.879 16.394 7.289 1.00 89.56 123 ALA A CA 1
ATOM 956 C C . ALA A 1 123 ? -1.522 16.682 5.921 1.00 89.56 123 ALA A C 1
ATOM 958 O O . ALA A 1 123 ? -2.739 16.567 5.787 1.00 89.56 123 ALA A O 1
ATOM 959 N N . GLN A 1 124 ? -0.719 16.962 4.889 1.00 88.75 124 GLN A N 1
ATOM 960 C CA . GLN A 1 124 ? -1.203 17.183 3.521 1.00 88.75 124 GLN A CA 1
ATOM 961 C C . GLN A 1 124 ? -1.905 15.947 2.946 1.00 88.75 124 GLN A C 1
ATOM 963 O O . GLN A 1 124 ? -3.018 16.058 2.430 1.00 88.75 124 GLN A O 1
ATOM 968 N N . ILE A 1 125 ? -1.301 14.762 3.083 1.00 86.19 125 ILE A N 1
ATOM 969 C CA . ILE A 1 125 ? -1.906 13.499 2.632 1.00 86.19 125 ILE A CA 1
ATOM 970 C C . ILE A 1 125 ? -3.208 13.227 3.395 1.00 86.19 125 ILE A C 1
ATOM 972 O O . ILE A 1 125 ? -4.220 12.880 2.789 1.00 86.19 125 ILE A O 1
ATOM 976 N N . THR A 1 126 ? -3.207 13.430 4.715 1.00 86.75 126 THR A N 1
ATOM 977 C CA . THR A 1 126 ? -4.398 13.247 5.561 1.00 86.75 126 THR A CA 1
ATOM 978 C C . THR A 1 126 ? -5.533 14.175 5.122 1.00 86.75 126 THR A C 1
ATOM 980 O O . THR A 1 126 ? -6.667 13.727 4.944 1.00 86.75 126 THR A O 1
ATOM 983 N N . ALA A 1 127 ? -5.233 15.455 4.879 1.00 86.62 127 ALA A N 1
ATOM 984 C CA . ALA A 1 127 ? -6.207 16.432 4.405 1.00 86.62 127 ALA A CA 1
ATOM 985 C C . ALA A 1 127 ? -6.757 16.073 3.015 1.00 86.62 127 ALA A C 1
ATOM 987 O O . ALA A 1 127 ? -7.967 16.144 2.801 1.00 86.62 127 ALA A O 1
ATOM 988 N N . ALA A 1 128 ? -5.899 15.631 2.089 1.00 83.38 128 ALA A N 1
ATOM 989 C CA . ALA A 1 128 ? -6.312 15.199 0.755 1.00 83.38 128 ALA A CA 1
ATOM 9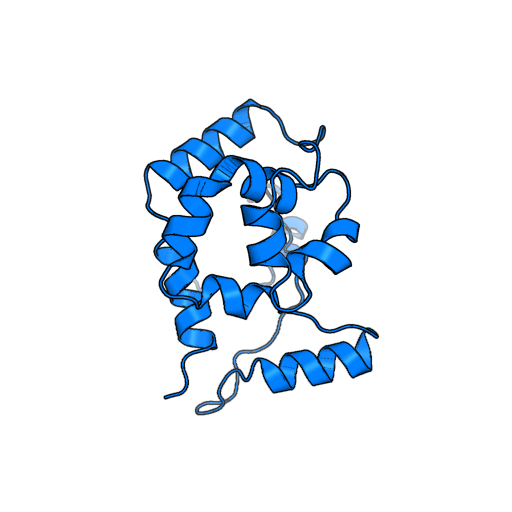90 C C . ALA A 1 128 ? -7.258 13.985 0.805 1.00 83.38 128 ALA A C 1
ATOM 992 O O . ALA A 1 128 ? -8.310 14.006 0.165 1.00 83.38 128 ALA A O 1
ATOM 993 N N . LEU A 1 129 ? -6.927 12.970 1.614 1.00 79.56 129 LEU A N 1
ATOM 994 C CA . LEU A 1 129 ? -7.731 11.751 1.783 1.00 79.56 129 LEU A CA 1
ATOM 995 C C . LEU A 1 129 ? -9.047 11.986 2.539 1.00 79.56 129 LEU A C 1
ATOM 997 O O . LEU A 1 129 ? -9.999 11.230 2.365 1.00 79.56 129 LEU A O 1
ATOM 1001 N N . THR A 1 130 ? -9.116 13.027 3.371 1.00 79.00 130 THR A N 1
ATOM 1002 C CA . THR A 1 130 ? -10.348 13.391 4.088 1.00 79.00 130 THR A CA 1
ATOM 1003 C C . THR A 1 130 ? -11.264 14.260 3.220 1.00 79.00 130 THR A C 1
ATOM 1005 O O . THR A 1 130 ? -12.481 14.082 3.226 1.00 79.00 130 THR A O 1
ATOM 1008 N N . LYS A 1 131 ? -10.690 15.185 2.434 1.00 74.81 131 LYS A N 1
ATOM 1009 C CA . LYS A 1 131 ? -11.437 16.094 1.547 1.00 74.81 131 LYS A CA 1
ATOM 1010 C C . LYS A 1 131 ? -11.996 15.379 0.315 1.00 74.81 131 LYS A C 1
ATOM 1012 O O . LYS A 1 131 ? -13.127 15.639 -0.088 1.00 74.81 131 LYS A O 1
ATOM 1017 N N . GLY A 1 132 ? -11.220 14.479 -0.286 1.00 63.75 132 GLY A N 1
ATOM 1018 C CA . GLY A 1 132 ? -11.690 13.572 -1.325 1.00 63.75 132 GLY A CA 1
ATOM 1019 C C . GLY A 1 132 ? -11.923 12.201 -0.715 1.00 63.75 132 GLY A C 1
ATOM 1020 O O . GLY A 1 132 ? -10.951 11.522 -0.412 1.00 63.75 132 GLY A O 1
ATOM 1021 N N . ARG A 1 133 ? -13.182 11.762 -0.545 1.00 55.69 133 ARG A N 1
ATOM 1022 C CA . ARG A 1 133 ? -13.449 10.361 -0.155 1.00 55.69 133 ARG A CA 1
ATOM 1023 C C . ARG A 1 133 ? -12.607 9.431 -1.051 1.00 55.69 133 ARG A C 1
ATOM 1025 O O . ARG A 1 133 ? -12.630 9.661 -2.264 1.00 55.69 133 ARG A O 1
ATOM 1032 N N . PRO A 1 134 ? -11.957 8.374 -0.529 1.00 58.25 134 PRO A N 1
ATOM 1033 C CA . PRO A 1 134 ? -11.074 7.471 -1.290 1.00 58.25 134 PRO A CA 1
ATOM 1034 C C . PRO A 1 134 ? -11.772 6.589 -2.356 1.00 58.25 134 PRO A C 1
ATOM 1036 O O . PRO A 1 134 ? -11.279 5.531 -2.738 1.00 58.25 134 PRO A O 1
ATOM 1039 N N . ARG A 1 135 ? -12.888 7.061 -2.931 1.00 52.56 135 ARG A N 1
ATOM 1040 C CA . ARG A 1 135 ? -13.694 6.390 -3.960 1.00 52.56 135 ARG A CA 1
ATOM 1041 C C . ARG A 1 135 ? -12.888 5.977 -5.198 1.00 52.56 135 ARG A C 1
ATOM 1043 O O . ARG A 1 135 ? -13.251 5.003 -5.850 1.00 52.56 135 ARG A O 1
ATOM 1050 N N . SER A 1 136 ? -11.812 6.694 -5.533 1.00 47.34 136 SER A N 1
ATOM 1051 C CA . SER A 1 136 ? -10.984 6.408 -6.715 1.00 47.34 136 SER A CA 1
ATOM 1052 C C . SER A 1 136 ? -10.188 5.107 -6.588 1.00 47.34 136 SER A C 1
ATOM 1054 O O . SER A 1 136 ? -10.042 4.388 -7.575 1.00 47.34 136 SER A O 1
ATOM 1056 N N . THR A 1 137 ? -9.720 4.760 -5.387 1.00 51.56 137 THR A N 1
ATOM 1057 C CA . THR A 1 137 ? -8.941 3.536 -5.158 1.00 51.56 137 THR A CA 1
ATOM 1058 C C . THR A 1 137 ? -9.814 2.294 -5.341 1.00 51.56 137 THR A C 1
ATOM 1060 O O . THR A 1 137 ? -9.394 1.349 -6.005 1.00 51.56 137 THR A O 1
ATOM 1063 N N . LYS A 1 138 ? -11.070 2.332 -4.876 1.00 56.81 138 LYS A N 1
ATOM 1064 C CA . LYS A 1 138 ? -12.042 1.249 -5.095 1.00 56.81 138 LYS A CA 1
ATOM 1065 C C . LYS A 1 138 ? -12.307 0.960 -6.565 1.00 56.81 138 LYS A C 1
ATOM 1067 O O . LYS A 1 138 ? -12.472 -0.200 -6.919 1.00 56.81 138 LYS A O 1
ATOM 1072 N N . LEU A 1 139 ? -12.375 1.985 -7.417 1.00 53.75 139 LEU A N 1
ATOM 1073 C CA . LEU A 1 139 ? -12.746 1.793 -8.820 1.00 53.75 139 LEU A CA 1
ATOM 1074 C C . LEU A 1 139 ? -11.735 0.901 -9.552 1.00 53.75 139 LEU A C 1
ATOM 1076 O O . LEU A 1 139 ? -12.141 -0.004 -10.272 1.00 53.75 139 LEU A O 1
ATOM 1080 N N . LEU A 1 140 ? -10.436 1.105 -9.317 1.00 57.16 140 LEU A N 1
ATOM 1081 C CA . LEU A 1 140 ? -9.390 0.306 -9.955 1.00 57.16 140 LEU A CA 1
ATOM 1082 C C . LEU A 1 140 ? -9.422 -1.153 -9.481 1.00 57.16 140 LEU A C 1
ATOM 1084 O O . LEU A 1 140 ? -9.498 -2.060 -10.308 1.00 57.16 140 LEU A O 1
ATOM 1088 N N . PHE A 1 141 ? -9.419 -1.382 -8.164 1.00 62.69 141 PHE A N 1
ATOM 1089 C CA . PHE A 1 141 ? -9.388 -2.741 -7.615 1.00 62.69 141 PHE A CA 1
ATOM 1090 C C . PHE A 1 141 ? -10.680 -3.497 -7.890 1.00 62.69 141 PHE A C 1
ATOM 1092 O O . PHE A 1 141 ? -10.627 -4.655 -8.282 1.00 62.69 141 PHE A O 1
ATOM 1099 N N . LYS A 1 142 ? -11.835 -2.832 -7.790 1.00 61.97 142 LYS A N 1
ATOM 1100 C CA . LYS A 1 142 ? -13.119 -3.440 -8.129 1.00 61.97 142 LYS A CA 1
ATOM 1101 C C . LYS A 1 142 ? -13.186 -3.817 -9.603 1.00 61.97 142 LYS A C 1
ATOM 1103 O O . LYS A 1 142 ? -13.650 -4.908 -9.896 1.00 61.97 142 LYS A O 1
ATOM 1108 N N . VAL A 1 143 ? -12.701 -2.990 -10.530 1.00 61.81 143 VAL A N 1
ATOM 1109 C CA . VAL A 1 143 ? -12.623 -3.377 -11.954 1.00 61.81 143 VAL A CA 1
ATOM 1110 C C . VAL A 1 143 ? -11.690 -4.576 -12.155 1.00 61.81 143 VAL A C 1
ATOM 1112 O O . VAL A 1 143 ? -11.995 -5.454 -12.955 1.00 61.81 143 VAL A O 1
ATOM 1115 N N . GLN A 1 144 ? -10.586 -4.649 -11.411 1.00 60.81 144 GLN A N 1
ATOM 1116 C CA . GLN A 1 144 ? -9.633 -5.759 -11.502 1.00 60.81 144 GLN A CA 1
ATOM 1117 C C . GLN A 1 144 ? -10.151 -7.068 -10.889 1.00 60.81 144 GLN A C 1
ATOM 1119 O O . GLN A 1 144 ? -9.792 -8.134 -11.373 1.00 60.81 144 GLN A O 1
ATOM 1124 N N . THR A 1 145 ? -10.978 -7.017 -9.845 1.00 59.03 145 THR A N 1
ATOM 1125 C CA . THR A 1 145 ? -11.443 -8.212 -9.117 1.00 59.03 145 THR A CA 1
ATOM 1126 C C . THR A 1 145 ? -12.895 -8.594 -9.398 1.00 59.03 145 THR A C 1
ATOM 1128 O O . THR A 1 145 ? -13.310 -9.701 -9.047 1.00 59.03 145 THR A O 1
ATOM 1131 N N . SER A 1 146 ? -13.680 -7.726 -10.045 1.00 56.62 146 SER A N 1
ATOM 1132 C CA . SER A 1 146 ? -15.053 -8.048 -10.440 1.00 56.62 146 SER A CA 1
ATOM 1133 C C . SER A 1 146 ? -15.033 -9.093 -11.547 1.00 56.62 146 SER A C 1
ATOM 1135 O O . SER A 1 146 ? -14.631 -8.828 -12.680 1.00 56.62 146 SER A O 1
ATOM 1137 N N . ARG A 1 147 ? -15.520 -10.291 -11.221 1.00 47.06 147 ARG A N 1
ATOM 1138 C CA . ARG A 1 147 ? -15.956 -11.257 -12.226 1.00 47.06 147 ARG A CA 1
ATOM 1139 C C . ARG A 1 147 ? -17.209 -10.690 -12.894 1.00 47.06 147 ARG A C 1
ATOM 1141 O O . ARG A 1 147 ? -18.270 -10.673 -12.277 1.00 47.06 147 ARG A O 1
ATOM 1148 N N . ILE A 1 148 ? -17.076 -10.201 -14.123 1.00 41.34 148 ILE A N 1
ATOM 1149 C CA . ILE A 1 148 ? -18.159 -10.334 -15.113 1.00 41.34 148 ILE A CA 1
ATOM 1150 C C . ILE A 1 148 ? -18.025 -11.726 -15.714 1.00 41.34 148 ILE A C 1
ATOM 1152 O O . ILE A 1 148 ? -16.866 -12.199 -15.771 1.00 41.34 148 ILE A O 1
#

Secondary structure (DSSP, 8-state):
-----S-HHHHHHH-GGG-S-----SS---PPPPTTPPP-HHHHHHHHHHHHSS---THHHHHHSTTHHHHHHHTHHHHHHHHS-S-GGGHHHHTSSTTHHHHHHHSS-SSPPPTTS-HHHHHHHHHHHHHS-SHHHHHHHHHHH---

Radius of gyration: 18.27 Å; chains: 1; bounding box: 38×42×47 Å